Protein AF-A0A962MEZ2-F1 (afdb_monomer)

Sequence (90 aa):
PILQITDNNGRFVFKELCQAATGKHGGWVEYMWTKPGAGEVTRKVTYAATADLAFSTGIQIAAGVYDNTLPVAELDKMVAKMADPGSYAH

Nearest PDB structures (foldseek):
  8ppl-assembly1_I4  TM=4.374E-01  e=7.228E-01  Homo sapiens
  7cm1-assembly1_B  TM=4.798E-01  e=2.193E+00  Wuhan asiatic toad influenza virus
  7m30-assembly1_D  TM=3.441E-01  e=1.713E+00  Human betaherpesvirus 5
  1um2-assembly1_A  TM=2.144E-01  e=1.184E+00  Saccharomyces cerevisiae
  1lws-assembly1_A  TM=2.432E-01  e=2.193E+00  Saccharomyces cerevisiae

Mean predicted aligned error: 6.17 Å

Secondary structure (DSSP, 8-state):
-GGG-B-TTS-BHHHHHHHHTTSBTBEEEEEEEEPTTT--EEEEEEEEEEEEETTEEEEEEEEEEE-SS--HHHHHHHHHHHT-GGGG--

Solvent-accessible surface area (backbone atoms only — not comparable to full-atom values): 5389 Å² total; per-residue (Å²): 114,75,59,74,43,55,30,94,86,70,46,43,53,47,47,51,39,57,55,26,16,69,37,98,84,24,34,76,44,76,47,52,41,68,41,88,96,68,76,48,73,40,46,29,43,28,43,14,26,57,44,75,49,102,88,47,70,79,45,75,48,73,56,66,50,80,51,91,75,80,54,67,75,58,51,52,54,51,49,60,50,68,69,39,79,79,71,70,80,122

Foldseek 3Di:
DLQCDAAPVRDRVVVVLLVQQPPPAGHKDWGWDQDPPPRDTAIKIKTWHWDADPVGGRDIDMDIDGDDDDDRVVVVVVVVLVVDPVNPDD

Radius of gyration: 14.54 Å; Cα contacts (8 Å, |Δi|>4): 137; chains: 1; bounding box: 37×27×37 Å

pLDDT: mean 86.36, std 11.02, range [45.19, 96.69]

Structure (mmCIF, N/CA/C/O backbone):
data_AF-A0A962MEZ2-F1
#
_entry.id   AF-A0A962MEZ2-F1
#
loop_
_atom_site.group_PDB
_atom_site.id
_atom_site.type_symbol
_atom_site.label_atom_id
_atom_site.label_alt_id
_atom_site.label_comp_id
_atom_site.label_asym_id
_atom_site.label_entity_id
_atom_site.label_seq_id
_atom_site.pdbx_PDB_ins_code
_atom_site.Cartn_x
_atom_site.Cartn_y
_atom_site.Cartn_z
_atom_site.occupancy
_atom_site.B_iso_or_equiv
_atom_site.auth_seq_id
_atom_site.auth_comp_id
_atom_site.auth_asym_id
_atom_site.auth_atom_id
_atom_site.pdb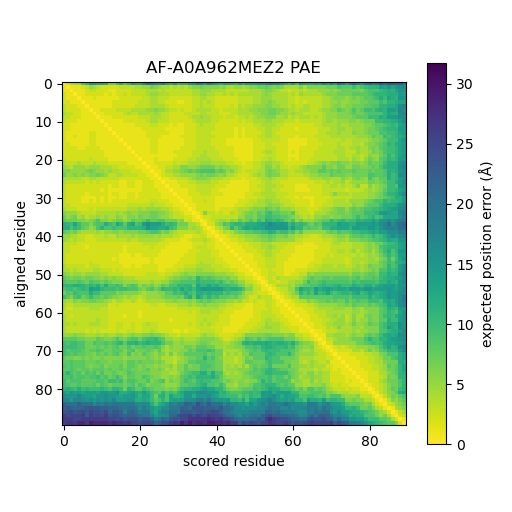x_PDB_model_num
ATOM 1 N N . PRO A 1 1 ? -0.329 -7.132 17.325 1.00 77.88 1 PRO A N 1
ATOM 2 C CA . PRO A 1 1 ? 0.508 -7.345 16.113 1.00 77.88 1 PRO A CA 1
ATOM 3 C C . PRO A 1 1 ? 0.061 -6.410 14.979 1.00 77.88 1 PRO A C 1
ATOM 5 O O . PRO A 1 1 ? -1.141 -6.258 14.798 1.00 77.88 1 PRO A O 1
ATOM 8 N N . ILE A 1 2 ? 0.988 -5.785 14.239 1.00 89.00 2 ILE A N 1
ATOM 9 C CA . ILE A 1 2 ? 0.685 -4.744 13.226 1.00 89.00 2 ILE A CA 1
ATOM 10 C C . ILE A 1 2 ? -0.319 -5.205 12.148 1.00 89.00 2 ILE A C 1
ATOM 12 O O . ILE A 1 2 ? -1.155 -4.433 11.696 1.00 89.00 2 ILE A O 1
ATOM 16 N N . LEU A 1 3 ? -0.325 -6.504 11.833 1.00 92.81 3 LEU A N 1
ATOM 17 C CA . LEU A 1 3 ? -1.236 -7.129 10.866 1.00 92.81 3 LEU A CA 1
ATOM 18 C C . LEU A 1 3 ? -2.709 -7.197 11.309 1.00 92.81 3 LEU A C 1
ATOM 20 O O . LEU A 1 3 ? -3.556 -7.576 10.510 1.00 92.81 3 LEU A O 1
ATOM 24 N N . GLN A 1 4 ? -3.019 -6.881 12.569 1.00 94.94 4 GLN A N 1
ATOM 25 C CA . GLN A 1 4 ? -4.387 -6.889 13.108 1.00 94.94 4 GLN A CA 1
ATOM 26 C C . GLN A 1 4 ? -5.051 -5.507 13.067 1.00 94.94 4 GLN A C 1
ATOM 28 O O . GLN A 1 4 ? -6.184 -5.366 13.510 1.00 94.94 4 GLN A O 1
ATOM 33 N N . ILE A 1 5 ? -4.349 -4.478 12.580 1.00 94.69 5 ILE A N 1
ATOM 34 C CA . ILE A 1 5 ? -4.912 -3.132 12.484 1.00 94.69 5 ILE A CA 1
ATOM 35 C C . ILE A 1 5 ? -5.931 -3.108 11.350 1.00 94.69 5 ILE A C 1
ATOM 37 O O . ILE A 1 5 ? -5.593 -3.381 10.193 1.00 94.69 5 ILE A O 1
ATOM 41 N N . THR A 1 6 ? -7.160 -2.753 11.709 1.00 96.06 6 THR A N 1
ATOM 42 C CA . THR A 1 6 ? -8.256 -2.542 10.774 1.00 96.06 6 THR A CA 1
ATOM 43 C C . THR A 1 6 ? -8.576 -1.065 10.633 1.00 96.06 6 THR A C 1
ATOM 45 O O . THR A 1 6 ? -8.477 -0.313 11.603 1.00 96.06 6 THR A O 1
ATOM 48 N N . ASP A 1 7 ? -8.982 -0.653 9.439 1.00 94.25 7 ASP A N 1
ATOM 49 C CA . ASP A 1 7 ? -9.556 0.673 9.235 1.00 94.25 7 ASP A CA 1
ATOM 50 C C . ASP A 1 7 ? -11.023 0.746 9.706 1.00 94.25 7 ASP A C 1
ATOM 52 O O . ASP A 1 7 ? -11.605 -0.239 10.172 1.00 94.25 7 ASP A O 1
ATOM 56 N N . ASN A 1 8 ? -11.638 1.923 9.564 1.00 92.31 8 ASN A N 1
ATOM 57 C CA . ASN A 1 8 ? -13.030 2.171 9.954 1.00 92.31 8 ASN A CA 1
ATOM 58 C C . ASN A 1 8 ? -14.061 1.338 9.166 1.00 92.31 8 ASN A C 1
ATOM 60 O O . ASN A 1 8 ? -15.217 1.274 9.576 1.00 92.31 8 ASN A O 1
ATOM 64 N N . ASN A 1 9 ? -13.654 0.697 8.069 1.00 93.56 9 ASN A N 1
ATOM 65 C CA . ASN A 1 9 ? -14.488 -0.180 7.251 1.00 93.56 9 ASN A CA 1
ATOM 66 C C . ASN A 1 9 ? -14.195 -1.671 7.519 1.00 93.56 9 ASN A C 1
ATOM 68 O O . ASN A 1 9 ? -14.734 -2.535 6.831 1.00 93.56 9 ASN A O 1
ATOM 72 N N . GLY A 1 10 ? -13.340 -1.988 8.500 1.00 93.88 10 GLY A N 1
ATOM 73 C CA . GLY A 1 10 ? -12.963 -3.356 8.856 1.00 93.88 10 GLY A CA 1
ATOM 74 C C . GLY A 1 10 ? -11.877 -3.975 7.967 1.00 93.88 10 GLY A C 1
ATOM 75 O O . GLY A 1 10 ? -11.639 -5.179 8.062 1.00 93.88 10 GLY A O 1
ATOM 76 N N . ARG A 1 11 ? -11.199 -3.195 7.113 1.00 94.81 11 ARG A N 1
ATOM 77 C CA . ARG A 1 11 ? -10.123 -3.699 6.238 1.00 94.81 11 ARG A CA 1
ATOM 78 C C . ARG A 1 11 ? -8.817 -3.851 6.994 1.00 94.81 11 ARG A C 1
ATOM 80 O O . ARG A 1 11 ? -8.382 -2.918 7.662 1.00 94.81 11 ARG A O 1
ATOM 87 N N . PHE A 1 12 ? -8.141 -4.987 6.834 1.00 96.69 12 PHE A N 1
ATOM 88 C CA . PHE A 1 12 ? -6.844 -5.252 7.464 1.00 96.69 12 PHE A CA 1
ATOM 89 C C . PHE A 1 12 ? -5.708 -4.560 6.703 1.00 96.69 12 PHE A C 1
ATOM 91 O O . PHE A 1 12 ? -5.039 -5.175 5.871 1.00 96.69 12 PHE A O 1
ATOM 98 N N . VAL A 1 13 ? -5.461 -3.292 7.033 1.00 95.88 13 VAL A N 1
ATOM 99 C CA . VAL A 1 13 ? -4.561 -2.384 6.301 1.00 95.88 13 VAL A CA 1
ATOM 100 C C . VAL A 1 13 ? -3.207 -3.023 5.988 1.00 95.88 13 VAL A C 1
ATOM 102 O O . VAL A 1 13 ? -2.823 -3.152 4.829 1.00 95.88 13 VAL A O 1
ATOM 105 N N . PHE A 1 14 ? -2.482 -3.480 7.011 1.00 95.69 14 PHE A N 1
ATOM 106 C CA . PHE A 1 14 ? -1.130 -4.009 6.807 1.00 95.69 14 PHE A CA 1
ATOM 107 C C . PHE A 1 14 ? -1.117 -5.397 6.172 1.00 95.69 14 PHE A C 1
ATOM 109 O O . PHE A 1 14 ? -0.169 -5.723 5.469 1.00 95.69 14 PHE A O 1
ATOM 116 N N . LYS A 1 15 ? -2.165 -6.208 6.364 1.00 96.50 15 LYS A N 1
ATOM 117 C CA . LYS A 1 15 ? -2.269 -7.510 5.693 1.00 96.50 15 LYS A CA 1
ATOM 118 C C . LYS A 1 15 ? -2.409 -7.324 4.183 1.00 96.50 15 LYS A C 1
ATOM 120 O O . LYS A 1 15 ? -1.734 -8.007 3.419 1.00 96.50 15 LYS A O 1
ATOM 125 N N . GLU A 1 16 ? -3.246 -6.377 3.771 1.00 96.50 16 GLU A N 1
ATOM 126 C CA . GLU A 1 16 ? -3.443 -6.050 2.362 1.00 96.50 16 GLU A CA 1
ATOM 127 C C . GLU A 1 16 ? -2.202 -5.392 1.748 1.00 96.50 16 GLU A C 1
ATOM 129 O O . GLU A 1 16 ? -1.803 -5.772 0.651 1.00 96.50 16 GLU A O 1
ATOM 134 N N . LEU A 1 17 ? -1.528 -4.484 2.467 1.00 96.50 17 LEU A N 1
ATOM 135 C CA . LEU A 1 17 ? -0.255 -3.901 2.017 1.00 96.50 17 LEU A CA 1
ATOM 136 C C . LEU A 1 17 ? 0.830 -4.969 1.834 1.00 96.50 17 LEU A C 1
ATOM 138 O O . LEU A 1 17 ? 1.514 -4.974 0.811 1.00 96.50 17 LEU A O 1
ATOM 142 N N . CYS A 1 18 ? 0.958 -5.904 2.782 1.00 95.25 18 CYS A N 1
ATOM 143 C CA . CYS A 1 18 ? 1.890 -7.020 2.653 1.00 95.25 18 CYS A CA 1
ATOM 144 C C . CYS A 1 18 ? 1.570 -7.890 1.437 1.00 95.25 18 CYS A C 1
ATOM 146 O O . CYS A 1 18 ? 2.490 -8.299 0.735 1.00 95.25 18 CYS A O 1
ATOM 148 N N . GLN A 1 19 ? 0.287 -8.163 1.180 1.00 95.56 19 GLN A N 1
ATOM 149 C CA . GLN A 1 19 ? -0.147 -8.937 0.020 1.00 95.56 19 GLN A CA 1
ATOM 150 C C . GLN A 1 19 ? 0.157 -8.194 -1.291 1.00 95.56 19 GLN A C 1
ATOM 152 O O . GLN A 1 19 ? 0.745 -8.779 -2.198 1.00 95.56 19 GLN A O 1
ATOM 157 N N . ALA A 1 20 ? -0.166 -6.902 -1.380 1.00 94.69 20 ALA A N 1
ATOM 158 C CA . ALA A 1 20 ? 0.097 -6.078 -2.560 1.00 94.69 20 ALA A CA 1
ATOM 159 C C . ALA A 1 20 ? 1.597 -5.984 -2.891 1.00 94.69 20 ALA A C 1
ATOM 161 O O . ALA A 1 20 ? 1.985 -6.108 -4.053 1.00 94.69 20 ALA A O 1
ATOM 162 N N . ALA A 1 21 ? 2.453 -5.868 -1.873 1.00 94.62 21 ALA A N 1
ATOM 163 C CA . ALA A 1 21 ? 3.902 -5.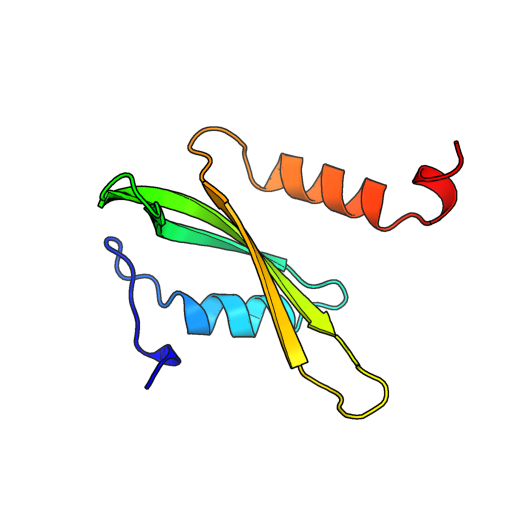803 -2.047 1.00 94.62 21 ALA A CA 1
ATOM 164 C C . ALA A 1 21 ? 4.525 -7.081 -2.641 1.00 94.62 21 ALA A C 1
ATOM 166 O O . ALA A 1 21 ? 5.655 -7.020 -3.127 1.00 94.62 21 ALA A O 1
ATOM 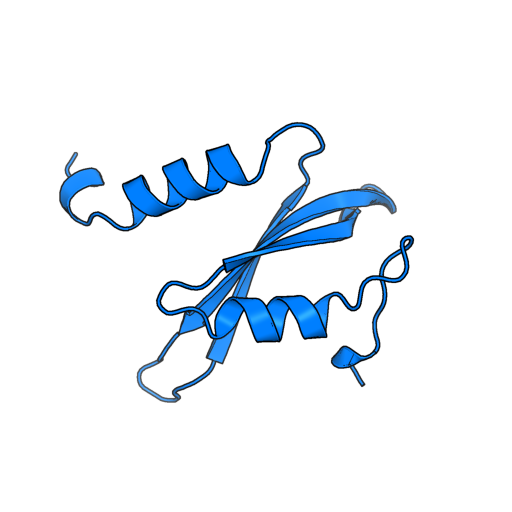167 N N . THR A 1 22 ? 3.820 -8.222 -2.622 1.00 91.94 22 THR A N 1
ATOM 168 C CA . THR A 1 22 ? 4.283 -9.468 -3.270 1.00 91.94 22 THR A CA 1
ATOM 169 C C . THR A 1 22 ? 4.069 -9.490 -4.785 1.00 91.94 22 THR A C 1
ATOM 171 O O . THR A 1 22 ? 4.591 -10.372 -5.467 1.00 91.94 22 THR A O 1
ATOM 174 N N . GLY A 1 23 ? 3.317 -8.528 -5.334 1.00 87.88 23 GLY A N 1
ATOM 175 C CA . GLY A 1 23 ? 3.170 -8.366 -6.776 1.00 87.88 23 GLY A CA 1
ATOM 176 C C . GLY A 1 23 ? 4.516 -8.081 -7.447 1.00 87.88 23 GLY A C 1
ATOM 177 O O . GLY A 1 23 ? 5.362 -7.393 -6.880 1.00 87.88 23 GLY A O 1
ATOM 178 N N . LYS A 1 24 ? 4.703 -8.555 -8.688 1.00 84.56 24 LYS A N 1
ATOM 179 C CA . LYS A 1 24 ? 5.952 -8.397 -9.467 1.00 84.56 24 LYS A CA 1
ATOM 180 C C . LYS A 1 24 ? 6.475 -6.953 -9.505 1.00 84.56 24 LYS A C 1
ATOM 182 O O . LYS A 1 24 ? 7.680 -6.742 -9.560 1.00 84.56 24 LYS A O 1
ATOM 187 N N . HIS A 1 25 ? 5.569 -5.979 -9.490 1.00 83.19 25 HIS A N 1
ATOM 188 C CA . HIS A 1 25 ? 5.899 -4.556 -9.480 1.00 83.19 25 HIS A CA 1
ATOM 189 C C . HIS A 1 25 ? 5.395 -3.840 -8.222 1.00 83.19 25 HIS A C 1
ATOM 191 O O . HIS A 1 25 ? 5.539 -2.627 -8.131 1.00 83.19 25 HIS A O 1
ATOM 197 N N . GLY A 1 26 ? 4.838 -4.568 -7.251 1.00 90.94 26 GLY A N 1
ATOM 198 C CA . GLY A 1 26 ? 4.003 -4.021 -6.185 1.00 90.94 26 GLY A CA 1
ATOM 199 C C . GLY A 1 26 ? 2.523 -3.934 -6.569 1.00 90.94 26 GLY A C 1
ATOM 200 O O . GLY A 1 26 ? 2.095 -4.523 -7.566 1.00 90.94 26 GLY A O 1
ATOM 201 N N . GLY A 1 27 ? 1.742 -3.212 -5.766 1.00 91.56 27 GLY A N 1
ATOM 202 C CA . GLY A 1 27 ? 0.314 -3.005 -5.992 1.00 91.56 27 GLY A CA 1
ATOM 203 C C . GLY A 1 27 ? -0.303 -1.924 -5.104 1.00 91.56 27 GLY A C 1
ATOM 204 O O . GLY A 1 27 ? 0.290 -1.489 -4.113 1.00 91.56 27 GLY A O 1
ATOM 205 N N . TRP A 1 28 ? -1.514 -1.501 -5.467 1.00 93.06 28 TRP A N 1
ATOM 206 C CA . TRP A 1 28 ? -2.284 -0.482 -4.753 1.00 93.06 28 TRP A CA 1
ATOM 207 C C . TRP A 1 28 ? -3.186 -1.074 -3.673 1.00 93.06 28 TRP A C 1
ATOM 209 O O . TRP A 1 28 ? -3.813 -2.115 -3.864 1.00 93.06 28 TRP A O 1
ATOM 219 N N . VAL A 1 29 ? -3.308 -0.353 -2.561 1.00 94.19 29 VAL A N 1
ATOM 220 C CA . VAL A 1 29 ? -4.276 -0.620 -1.496 1.00 94.19 29 VAL A CA 1
ATOM 221 C C . VAL A 1 29 ? -4.961 0.685 -1.112 1.00 94.19 29 VAL A C 1
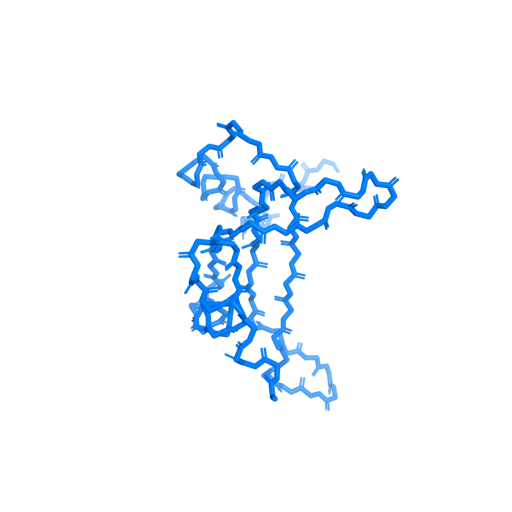ATOM 223 O O . VAL A 1 29 ? -4.311 1.712 -0.906 1.00 94.19 29 VAL A O 1
ATOM 226 N N . GLU A 1 30 ? -6.282 0.629 -0.991 1.00 94.00 30 GLU A N 1
ATOM 227 C CA . GLU A 1 30 ? -7.117 1.738 -0.537 1.00 94.00 30 GLU A CA 1
ATOM 228 C C . GLU A 1 30 ? -7.656 1.441 0.856 1.00 94.00 30 GLU A C 1
ATOM 230 O O . GLU A 1 30 ? -8.193 0.362 1.094 1.00 94.00 30 GLU A O 1
ATOM 235 N N . TYR A 1 31 ? -7.541 2.391 1.775 1.00 94.94 31 TYR A N 1
ATOM 236 C CA . TYR A 1 31 ? -8.043 2.236 3.139 1.00 94.94 31 TYR A CA 1
ATOM 237 C C . TYR A 1 31 ? -8.300 3.596 3.783 1.00 94.94 31 TYR A C 1
ATOM 239 O O . TYR A 1 31 ? -7.817 4.630 3.318 1.00 94.94 31 TYR A O 1
ATOM 247 N N . MET A 1 32 ? -9.061 3.604 4.873 1.00 94.50 32 MET A N 1
ATOM 248 C CA . MET A 1 32 ? -9.278 4.813 5.666 1.00 94.50 32 MET A CA 1
ATOM 249 C C . MET A 1 32 ? -8.121 5.018 6.649 1.00 94.50 32 MET A C 1
ATOM 251 O O . MET A 1 32 ? -7.747 4.100 7.379 1.00 94.50 32 MET A O 1
ATOM 255 N N . TRP A 1 33 ? -7.542 6.220 6.689 1.00 94.44 33 TRP A N 1
ATOM 256 C CA . TRP A 1 33 ? -6.445 6.531 7.610 1.00 94.44 33 TRP A CA 1
ATOM 257 C C . TRP A 1 33 ? -6.487 7.980 8.088 1.00 94.44 33 TRP A C 1
ATOM 259 O O . TRP A 1 33 ? -6.901 8.880 7.357 1.00 94.44 33 TRP A O 1
ATOM 269 N N . THR A 1 34 ? -6.019 8.229 9.311 1.00 92.38 34 THR A N 1
ATOM 270 C CA . THR A 1 34 ? -5.927 9.589 9.853 1.00 92.38 34 THR A CA 1
ATOM 271 C C . THR A 1 34 ? -4.886 10.395 9.084 1.00 92.38 34 THR A C 1
ATOM 273 O O . THR A 1 34 ? -3.745 9.949 8.908 1.00 92.38 34 THR A O 1
ATOM 276 N N . LYS A 1 35 ? -5.257 11.593 8.626 1.00 89.06 35 LYS A N 1
ATOM 277 C CA . LYS A 1 35 ? -4.321 12.535 8.008 1.00 89.06 35 LYS A CA 1
ATOM 278 C C . LYS A 1 35 ? -3.498 13.246 9.095 1.00 89.06 35 LYS A C 1
ATOM 280 O O . LYS A 1 35 ? -4.087 13.855 9.994 1.00 89.06 35 LYS A O 1
ATOM 285 N N . PRO A 1 36 ? -2.152 13.202 9.036 1.00 85.81 36 PRO A N 1
ATOM 286 C CA . PRO A 1 36 ? -1.301 13.889 10.001 1.00 85.81 36 PRO A CA 1
ATOM 287 C C . PRO A 1 36 ? -1.639 15.380 10.079 1.00 85.81 36 PRO A C 1
ATOM 289 O O . PRO A 1 36 ? -1.796 16.035 9.051 1.00 85.81 36 PRO A O 1
ATOM 292 N N . GLY A 1 37 ? -1.779 15.909 11.294 1.00 86.44 37 GLY A N 1
ATOM 293 C CA . GLY A 1 37 ? -2.060 17.328 11.542 1.00 86.44 37 GLY A CA 1
ATOM 294 C C . GLY A 1 37 ? -3.510 17.782 11.324 1.00 86.44 37 GLY A C 1
ATOM 295 O O . GLY A 1 37 ? -3.871 18.834 11.835 1.00 86.44 37 GLY A O 1
ATOM 296 N N . ALA A 1 38 ? -4.350 17.007 10.629 1.00 81.56 38 ALA A N 1
ATOM 297 C CA . ALA A 1 38 ? -5.762 17.347 10.402 1.00 81.56 38 ALA A CA 1
ATOM 298 C C . ALA A 1 38 ? -6.732 16.570 11.310 1.00 81.56 38 ALA A C 1
ATOM 300 O O . ALA A 1 38 ? -7.873 16.982 11.477 1.00 81.56 38 ALA A O 1
ATOM 301 N N . GLY A 1 39 ? -6.305 15.433 11.877 1.00 82.00 39 GLY A N 1
ATOM 302 C CA . GLY A 1 39 ? -7.117 14.602 12.783 1.00 82.00 39 GLY A CA 1
ATOM 303 C C . GLY A 1 39 ? -8.263 13.838 12.108 1.00 82.00 39 GLY A C 1
ATOM 304 O O . GLY A 1 39 ? -8.778 12.876 12.671 1.00 82.00 39 GLY A O 1
ATOM 305 N N . GLU A 1 40 ? -8.624 14.214 10.885 1.00 87.19 40 GLU A N 1
ATOM 306 C CA . GLU A 1 40 ? -9.675 13.577 10.107 1.00 87.19 40 GLU A CA 1
ATOM 307 C C . GLU A 1 40 ? -9.213 12.243 9.502 1.00 87.19 40 GLU A C 1
ATOM 309 O O . GLU A 1 40 ? -8.100 12.114 8.972 1.00 87.19 40 GLU A O 1
ATOM 314 N N . VAL A 1 41 ? -10.091 11.242 9.572 1.00 90.31 41 VAL A N 1
ATOM 315 C CA . VAL A 1 41 ? -9.928 9.953 8.897 1.00 90.31 41 VAL A CA 1
ATOM 316 C C . VAL A 1 41 ? -10.455 10.092 7.474 1.00 90.31 41 VAL A C 1
ATOM 318 O O . VAL A 1 41 ? -11.643 10.312 7.266 1.00 90.31 41 VAL A O 1
ATOM 321 N N . THR A 1 42 ? -9.568 9.958 6.493 1.00 92.69 42 THR A N 1
ATOM 322 C CA . THR A 1 42 ? -9.894 10.147 5.071 1.00 92.69 42 THR A CA 1
ATOM 323 C C . THR A 1 42 ? -9.380 8.981 4.236 1.00 92.69 42 THR A C 1
ATOM 325 O O . THR A 1 42 ? -8.573 8.172 4.710 1.00 92.69 42 THR A O 1
ATOM 328 N N . ARG A 1 43 ? -9.867 8.870 2.993 1.00 93.31 43 ARG A N 1
ATOM 329 C CA . ARG A 1 43 ? -9.406 7.841 2.060 1.00 93.31 43 ARG A CA 1
ATOM 330 C C . ARG A 1 43 ? -7.928 8.067 1.755 1.00 93.31 43 ARG A C 1
ATOM 332 O O . ARG A 1 43 ? -7.520 9.149 1.329 1.00 93.31 43 ARG A O 1
ATOM 339 N N . LYS A 1 44 ? -7.133 7.021 1.953 1.00 94.00 44 LYS A N 1
ATOM 340 C CA . LYS A 1 44 ? -5.726 6.966 1.578 1.00 94.00 44 LYS A CA 1
ATOM 341 C C . LYS A 1 44 ? -5.526 5.879 0.534 1.00 94.00 44 LYS A C 1
ATOM 343 O O . LYS A 1 44 ? -6.009 4.759 0.698 1.00 94.00 44 LYS A O 1
ATOM 348 N N . VAL A 1 45 ? -4.789 6.219 -0.516 1.00 94.31 45 VAL A N 1
ATOM 349 C CA . VAL A 1 45 ? -4.385 5.279 -1.560 1.00 94.31 45 VAL A CA 1
ATOM 350 C C . VAL A 1 45 ? -2.875 5.119 -1.491 1.00 94.31 45 VAL A C 1
ATOM 352 O O . VAL A 1 45 ? -2.134 6.099 -1.577 1.00 94.31 45 VAL A O 1
ATOM 355 N N . THR A 1 46 ? -2.423 3.887 -1.281 1.00 94.50 46 THR A N 1
ATOM 356 C CA . THR A 1 46 ? -1.023 3.565 -1.001 1.00 94.50 46 THR A CA 1
ATOM 357 C C . THR A 1 46 ? -0.529 2.510 -1.976 1.00 94.50 46 THR A C 1
ATOM 359 O O . THR A 1 46 ? -1.171 1.476 -2.144 1.00 94.50 46 THR A O 1
ATOM 362 N N . TYR A 1 47 ? 0.628 2.757 -2.582 1.00 93.38 47 TYR A N 1
ATOM 363 C CA . TYR A 1 47 ? 1.371 1.756 -3.334 1.00 93.38 47 TYR A CA 1
ATOM 364 C C . TYR A 1 47 ? 2.313 1.018 -2.396 1.00 93.38 47 TYR A C 1
ATOM 366 O O . TYR A 1 47 ? 3.025 1.661 -1.621 1.00 93.38 47 TYR A O 1
ATOM 374 N N . ALA A 1 48 ? 2.338 -0.306 -2.476 1.00 95.62 48 ALA A N 1
ATOM 375 C CA . ALA A 1 48 ? 3.258 -1.148 -1.727 1.00 95.62 48 ALA A CA 1
ATOM 376 C C . ALA A 1 48 ? 4.094 -1.992 -2.689 1.00 95.62 48 ALA A C 1
ATOM 378 O O . ALA A 1 48 ? 3.557 -2.577 -3.625 1.00 95.62 48 ALA A O 1
ATOM 379 N N . ALA A 1 49 ? 5.399 -2.077 -2.446 1.00 94.12 49 ALA A N 1
ATOM 380 C CA . ALA A 1 49 ? 6.329 -2.860 -3.248 1.00 94.12 49 ALA A CA 1
ATOM 381 C C . ALA A 1 49 ? 7.397 -3.505 -2.363 1.00 94.12 49 ALA A C 1
ATOM 383 O O . ALA A 1 49 ? 7.702 -3.017 -1.274 1.00 94.12 49 ALA A O 1
ATOM 384 N N . THR A 1 50 ? 7.976 -4.599 -2.847 1.00 94.00 50 THR A N 1
ATOM 385 C CA . THR A 1 50 ? 9.160 -5.202 -2.232 1.00 94.00 50 THR A CA 1
ATOM 386 C C . THR A 1 50 ? 10.408 -4.627 -2.890 1.00 94.00 50 THR A C 1
ATOM 388 O O . THR A 1 50 ? 10.500 -4.591 -4.116 1.00 94.00 50 THR A O 1
ATOM 391 N N . ALA A 1 51 ? 11.351 -4.168 -2.075 1.00 88.06 51 ALA A N 1
ATOM 392 C CA . ALA A 1 51 ?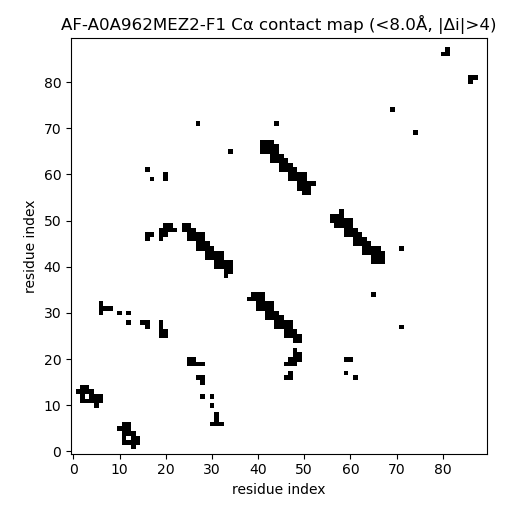 12.631 -3.642 -2.512 1.00 88.06 51 ALA A CA 1
ATOM 393 C C . ALA A 1 51 ? 13.772 -4.465 -1.913 1.00 88.06 51 ALA A C 1
ATOM 395 O O .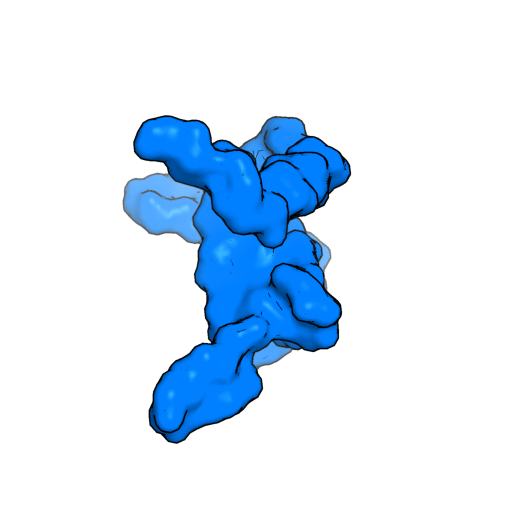 ALA A 1 51 ? 13.764 -4.809 -0.726 1.00 88.06 51 ALA A O 1
ATOM 396 N N . ASP A 1 52 ? 14.777 -4.720 -2.743 1.00 87.06 52 ASP A N 1
ATOM 397 C CA . ASP A 1 52 ? 16.042 -5.291 -2.311 1.00 87.06 52 ASP A CA 1
ATOM 398 C C . ASP A 1 52 ? 17.051 -4.160 -2.110 1.00 87.06 52 ASP A C 1
ATOM 400 O O . ASP A 1 52 ? 17.299 -3.343 -2.998 1.00 87.06 52 ASP A O 1
ATOM 404 N N . LEU A 1 53 ? 17.616 -4.093 -0.910 1.00 82.50 53 LEU A N 1
ATOM 405 C CA . LEU A 1 53 ? 18.692 -3.184 -0.542 1.00 82.50 53 LEU A CA 1
ATOM 406 C C . LEU A 1 53 ? 20.013 -3.957 -0.517 1.00 82.50 53 LEU A C 1
ATOM 408 O O . LEU A 1 53 ? 20.042 -5.161 -0.276 1.00 82.50 53 LEU A O 1
ATOM 412 N N . ALA A 1 54 ? 21.134 -3.251 -0.684 1.00 86.50 54 ALA A N 1
ATOM 413 C CA . ALA A 1 54 ? 22.468 -3.865 -0.726 1.00 86.50 54 ALA A CA 1
ATOM 414 C C . ALA A 1 54 ? 22.804 -4.745 0.499 1.00 86.50 54 ALA A C 1
ATOM 416 O O . ALA A 1 54 ? 23.650 -5.628 0.407 1.00 86.50 54 ALA A O 1
ATOM 417 N N . PHE A 1 55 ? 22.148 -4.511 1.639 1.00 86.38 55 PHE A N 1
ATOM 418 C CA . PHE A 1 55 ? 22.355 -5.242 2.892 1.00 86.38 55 PHE A CA 1
ATOM 419 C C . PHE A 1 55 ? 21.177 -6.146 3.299 1.00 86.38 55 PHE A C 1
ATOM 421 O O . PHE A 1 55 ? 21.282 -6.839 4.308 1.00 86.38 55 PHE A O 1
ATOM 428 N N . SER A 1 56 ? 20.048 -6.129 2.578 1.00 86.62 56 SER A N 1
ATOM 429 C CA . SER A 1 56 ? 18.859 -6.917 2.931 1.00 86.62 56 SER A CA 1
ATOM 430 C C . SER A 1 56 ? 17.891 -7.028 1.760 1.00 86.62 56 SER A C 1
ATOM 432 O O . SER A 1 56 ? 17.606 -6.038 1.094 1.00 86.62 56 SER A O 1
ATOM 434 N N . THR A 1 57 ? 17.305 -8.205 1.576 1.00 85.38 57 THR A N 1
ATOM 435 C CA . THR A 1 57 ? 16.247 -8.453 0.590 1.00 85.38 57 THR A CA 1
ATOM 436 C C . THR A 1 57 ? 14.883 -8.552 1.266 1.00 85.38 57 THR A C 1
ATOM 438 O O . THR A 1 57 ? 14.792 -8.710 2.488 1.00 85.38 57 THR A O 1
ATOM 441 N N . GLY A 1 58 ? 13.809 -8.428 0.487 1.00 86.31 58 GLY A N 1
ATOM 442 C CA . GLY A 1 58 ? 12.449 -8.656 0.989 1.00 86.31 58 GLY A CA 1
ATOM 443 C C . GLY A 1 58 ? 11.869 -7.534 1.861 1.00 86.31 58 GLY A C 1
ATOM 444 O O . GLY A 1 58 ? 10.891 -7.763 2.576 1.00 86.31 58 GLY A O 1
ATOM 445 N N . ILE A 1 59 ? 12.443 -6.326 1.826 1.00 91.06 59 ILE A N 1
ATOM 446 C CA . ILE A 1 59 ? 11.905 -5.186 2.578 1.00 91.06 59 ILE A CA 1
ATOM 447 C C . ILE A 1 59 ? 10.679 -4.652 1.843 1.00 91.06 59 ILE A C 1
ATOM 449 O O . ILE A 1 59 ? 10.761 -4.219 0.695 1.00 91.06 59 ILE A O 1
ATOM 453 N N . GLN A 1 60 ? 9.534 -4.651 2.520 1.00 93.06 60 GLN A N 1
ATOM 454 C CA . GLN A 1 60 ? 8.309 -4.069 1.986 1.00 93.06 60 GLN A CA 1
ATOM 455 C C . GLN A 1 60 ? 8.257 -2.578 2.312 1.00 93.06 60 GLN A C 1
ATOM 457 O O . GLN A 1 60 ? 8.279 -2.179 3.477 1.00 93.06 60 GLN A O 1
ATOM 462 N N . ILE A 1 61 ? 8.177 -1.762 1.268 1.00 93.56 61 ILE A N 1
ATOM 463 C CA . ILE A 1 61 ? 8.032 -0.312 1.351 1.00 93.56 61 ILE A CA 1
ATOM 464 C C . ILE A 1 61 ? 6.654 0.088 0.838 1.00 93.56 61 ILE A C 1
ATOM 466 O O . ILE A 1 61 ? 6.115 -0.530 -0.081 1.00 93.56 61 ILE A O 1
ATOM 470 N N . ALA A 1 62 ? 6.079 1.127 1.434 1.00 94.00 62 ALA A N 1
ATOM 471 C CA . ALA A 1 62 ? 4.786 1.637 1.019 1.00 94.00 62 ALA A CA 1
ATOM 472 C C . ALA A 1 62 ? 4.735 3.162 1.120 1.00 94.00 62 ALA A C 1
ATOM 474 O O . ALA A 1 62 ? 5.189 3.744 2.106 1.00 94.00 62 ALA A O 1
ATOM 475 N N . ALA A 1 63 ? 4.159 3.801 0.107 1.00 92.88 63 ALA A N 1
ATOM 476 C CA . ALA A 1 63 ? 3.967 5.244 0.049 1.00 92.88 63 ALA A CA 1
ATOM 477 C C . ALA A 1 63 ? 2.582 5.552 -0.515 1.00 92.88 63 ALA A C 1
ATOM 479 O O . ALA A 1 63 ? 2.095 4.860 -1.406 1.00 92.88 63 ALA A O 1
ATOM 480 N N . GLY A 1 64 ? 1.925 6.577 0.019 1.00 91.12 64 GLY A N 1
ATOM 481 C CA . GLY A 1 64 ? 0.546 6.859 -0.348 1.00 91.12 64 GLY A CA 1
ATOM 482 C C . GLY A 1 64 ? 0.132 8.292 -0.103 1.00 91.12 64 GLY A C 1
ATOM 483 O O . GLY A 1 64 ? 0.743 9.009 0.693 1.00 91.12 64 GLY A O 1
ATOM 484 N N . VAL A 1 65 ? -0.948 8.670 -0.772 1.00 90.94 65 VAL A N 1
ATOM 485 C CA . VAL A 1 65 ? -1.539 10.006 -0.754 1.00 90.94 65 VAL A CA 1
ATOM 486 C C . VAL A 1 65 ? -2.961 9.939 -0.211 1.00 90.94 65 VAL A C 1
ATOM 488 O O . VAL A 1 65 ? -3.646 8.923 -0.334 1.00 90.94 65 VAL A O 1
ATOM 491 N N . TYR A 1 66 ? -3.394 11.022 0.426 1.00 89.25 66 TYR A N 1
ATOM 492 C CA . TYR A 1 66 ? -4.784 11.186 0.839 1.00 89.25 66 TYR A CA 1
ATOM 493 C C . TYR A 1 66 ? -5.542 11.807 -0.326 1.00 89.25 66 TYR A C 1
ATOM 495 O O . TYR A 1 66 ? -5.303 12.971 -0.649 1.00 89.25 66 TYR A O 1
ATOM 503 N N . ASP A 1 67 ? -6.411 11.025 -0.957 1.00 86.56 67 ASP A N 1
ATOM 504 C CA . ASP A 1 67 ? -7.169 11.438 -2.133 1.00 86.56 67 ASP A CA 1
ATOM 505 C C . ASP A 1 67 ? -8.552 10.786 -2.120 1.00 86.56 6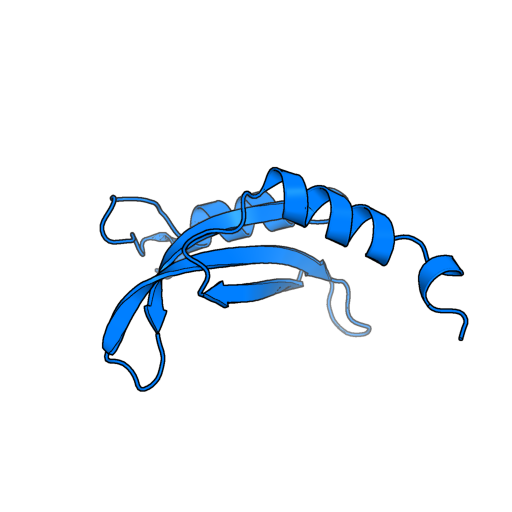7 ASP A C 1
ATOM 507 O O . ASP A 1 67 ? -8.685 9.563 -2.023 1.00 86.56 67 ASP A O 1
ATOM 511 N N . ASN A 1 68 ? -9.593 11.604 -2.237 1.00 83.06 68 ASN A N 1
ATOM 512 C CA . ASN A 1 68 ? -10.982 11.150 -2.200 1.00 83.06 68 ASN A CA 1
ATOM 513 C C . ASN A 1 68 ? -11.583 10.918 -3.597 1.00 83.06 68 ASN A C 1
ATOM 515 O O . ASN A 1 68 ? -12.724 10.478 -3.696 1.00 83.06 68 ASN A O 1
ATOM 519 N N . THR A 1 69 ? -10.853 11.237 -4.665 1.00 83.31 69 THR A N 1
ATOM 520 C CA . THR A 1 69 ? -11.399 11.406 -6.019 1.00 83.31 69 THR A CA 1
ATOM 521 C C . THR A 1 69 ? -10.708 10.549 -7.074 1.00 83.31 69 THR A C 1
ATOM 523 O O . THR A 1 69 ? -11.386 10.026 -7.955 1.00 83.31 69 THR A O 1
ATOM 526 N N . LEU A 1 70 ? -9.388 10.357 -6.981 1.00 82.69 70 LEU A N 1
ATOM 527 C CA . LEU A 1 70 ? -8.622 9.635 -7.997 1.00 82.69 70 LEU A CA 1
ATOM 528 C C . LEU A 1 70 ? -8.913 8.120 -7.949 1.00 82.69 70 LEU A C 1
ATOM 530 O O . LEU A 1 70 ? -8.753 7.49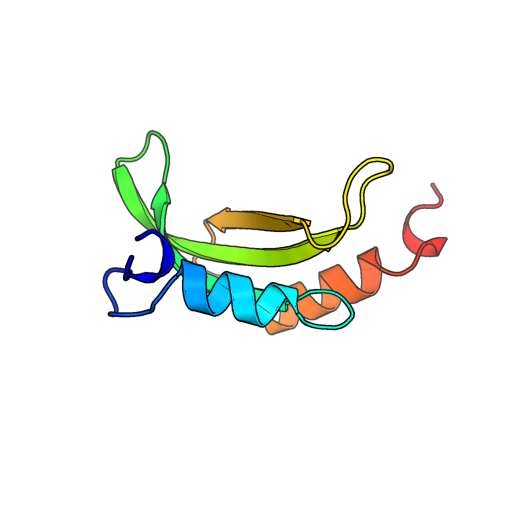7 -6.886 1.00 82.69 70 LEU A O 1
ATOM 534 N N . PRO A 1 71 ? -9.334 7.501 -9.069 1.00 83.81 71 PRO A N 1
ATOM 535 C CA . PRO A 1 71 ? -9.571 6.064 -9.145 1.00 83.81 71 PRO A CA 1
ATOM 536 C C . PRO A 1 71 ? -8.257 5.285 -9.3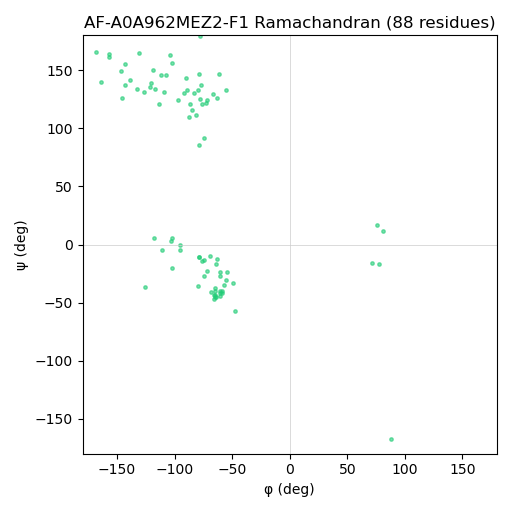10 1.00 83.81 71 PRO A C 1
ATOM 538 O O . PRO A 1 71 ? -7.342 5.721 -10.008 1.00 83.81 71 PRO A O 1
ATOM 541 N N . VAL A 1 72 ? -8.178 4.077 -8.739 1.00 79.88 72 VAL A N 1
ATOM 542 C CA . VAL A 1 72 ? -6.973 3.219 -8.819 1.00 79.88 72 VAL A CA 1
ATOM 543 C C . VAL A 1 72 ? -6.557 2.913 -10.257 1.00 79.88 72 VAL A C 1
ATOM 545 O O . VAL A 1 72 ? -5.371 2.922 -10.561 1.00 79.88 72 VAL A O 1
ATOM 548 N N . ALA A 1 73 ? -7.515 2.758 -11.173 1.00 82.81 73 ALA A N 1
ATOM 549 C CA . ALA A 1 73 ? -7.221 2.517 -12.586 1.00 82.81 73 ALA A CA 1
ATOM 550 C C . ALA A 1 73 ? -6.419 3.655 -13.252 1.00 82.81 73 ALA A C 1
ATOM 552 O O . ALA A 1 73 ? -5.713 3.430 -14.234 1.00 82.81 73 ALA A O 1
ATOM 553 N N . GLU A 1 74 ? -6.536 4.888 -12.757 1.00 81.75 74 GLU A N 1
ATOM 554 C CA . GLU A 1 74 ? -5.736 6.012 -13.242 1.00 81.75 74 GLU A CA 1
ATOM 555 C C . GLU A 1 74 ? -4.328 5.993 -12.635 1.00 81.75 74 GLU A C 1
ATOM 557 O O . GLU A 1 74 ? -3.347 6.249 -13.334 1.00 81.75 74 GLU A O 1
ATOM 562 N N . LEU A 1 75 ? -4.212 5.573 -11.374 1.00 78.88 75 LEU A N 1
ATOM 563 C CA . LEU A 1 75 ? -2.931 5.367 -10.702 1.00 78.88 75 LEU A CA 1
ATOM 564 C C . LEU A 1 75 ? -2.114 4.233 -11.338 1.00 78.88 75 LEU A C 1
ATOM 566 O O . LEU A 1 75 ? -0.904 4.375 -11.502 1.00 78.88 75 LEU A O 1
ATOM 570 N N . ASP A 1 76 ? -2.759 3.151 -11.780 1.00 79.31 76 ASP A N 1
ATOM 571 C CA . ASP A 1 76 ? -2.109 2.072 -12.538 1.00 79.31 76 ASP A CA 1
ATOM 572 C C . ASP A 1 76 ? -1.467 2.589 -13.830 1.00 79.31 76 ASP A C 1
ATOM 574 O O . ASP A 1 76 ? -0.333 2.234 -14.158 1.00 79.31 76 ASP A O 1
ATOM 578 N N . LYS A 1 77 ? -2.155 3.486 -14.549 1.00 80.19 77 LYS A N 1
ATOM 579 C CA . LYS A 1 77 ? -1.604 4.122 -15.756 1.00 80.19 77 LYS A CA 1
ATOM 580 C C . LYS A 1 77 ? -0.395 4.995 -15.428 1.00 80.19 77 LYS A C 1
ATOM 582 O O . LYS A 1 77 ? 0.578 4.990 -16.182 1.00 80.19 77 LYS A O 1
ATOM 587 N N . MET A 1 78 ? -0.441 5.732 -14.317 1.00 73.75 78 MET A N 1
ATOM 588 C CA . MET A 1 78 ? 0.686 6.553 -13.867 1.00 73.75 78 MET A CA 1
ATOM 589 C C . MET A 1 78 ? 1.897 5.692 -13.494 1.00 73.75 78 MET A C 1
ATOM 591 O O . MET A 1 78 ? 3.005 6.002 -13.925 1.00 73.75 78 MET A O 1
ATOM 595 N N . VAL A 1 79 ? 1.694 4.583 -12.775 1.00 74.31 79 VAL A N 1
ATOM 596 C CA . VAL A 1 79 ? 2.767 3.635 -12.421 1.00 74.31 79 VAL A CA 1
ATOM 597 C C . VAL A 1 79 ? 3.358 2.988 -13.661 1.00 74.31 79 VAL A C 1
ATOM 599 O O . VAL A 1 79 ? 4.575 2.941 -13.780 1.00 74.31 79 VAL A O 1
ATOM 602 N N . ALA A 1 80 ? 2.534 2.540 -14.611 1.00 77.81 80 ALA A N 1
ATOM 603 C CA . ALA A 1 80 ? 3.027 1.954 -15.855 1.00 77.81 80 ALA A CA 1
ATOM 604 C C . ALA A 1 80 ? 3.909 2.937 -16.641 1.00 77.81 80 ALA A C 1
ATOM 606 O O . ALA A 1 80 ? 4.954 2.548 -17.155 1.00 77.81 80 ALA A O 1
ATOM 607 N N . LYS A 1 81 ? 3.527 4.222 -16.679 1.00 74.44 81 LYS A N 1
ATOM 608 C CA . LYS A 1 81 ? 4.342 5.281 -17.284 1.00 74.44 81 LYS A CA 1
ATOM 609 C C . LYS A 1 81 ? 5.657 5.486 -16.524 1.00 74.44 81 LYS A C 1
ATOM 611 O O . LYS A 1 81 ? 6.701 5.577 -17.148 1.00 74.44 81 LYS A O 1
ATOM 616 N N . MET A 1 82 ? 5.607 5.529 -15.194 1.00 68.81 82 MET A N 1
ATOM 617 C CA . MET A 1 82 ? 6.773 5.720 -14.321 1.00 68.81 82 MET A CA 1
ATOM 618 C C . MET A 1 82 ? 7.705 4.499 -14.253 1.00 68.81 82 MET A C 1
ATOM 620 O O . MET A 1 82 ? 8.877 4.634 -13.915 1.00 68.81 82 MET A O 1
ATOM 624 N N . ALA A 1 83 ? 7.214 3.301 -14.550 1.00 69.44 83 ALA A N 1
ATOM 625 C CA . ALA A 1 83 ? 8.028 2.093 -14.610 1.00 69.44 83 ALA A CA 1
ATOM 626 C C . ALA A 1 83 ? 8.867 2.016 -15.896 1.00 69.44 83 ALA A C 1
ATOM 628 O O . ALA A 1 83 ? 9.789 1.206 -15.959 1.00 69.44 83 ALA A O 1
ATOM 629 N N . ASP A 1 84 ? 8.563 2.845 -16.903 1.00 72.25 84 ASP A N 1
ATOM 630 C CA . ASP A 1 84 ? 9.365 2.987 -18.114 1.00 72.25 84 ASP A CA 1
ATOM 631 C C . ASP A 1 84 ? 10.556 3.934 -17.856 1.00 72.25 84 ASP A C 1
ATOM 633 O O . ASP A 1 84 ? 10.352 5.143 -17.687 1.00 72.25 84 ASP A O 1
ATOM 637 N N . PRO A 1 85 ? 11.808 3.432 -17.849 1.00 60.84 85 PRO A N 1
ATOM 638 C CA . PRO A 1 85 ? 13.001 4.253 -17.644 1.00 60.84 85 PRO A CA 1
ATOM 639 C C . PRO A 1 85 ? 13.179 5.345 -18.710 1.00 60.84 85 PRO A C 1
ATOM 641 O O . PRO A 1 85 ? 13.833 6.351 -18.444 1.00 60.84 85 PRO A O 1
ATOM 644 N N . GLY A 1 86 ? 12.593 5.175 -19.903 1.00 63.50 86 GLY A N 1
ATOM 645 C CA . GLY A 1 86 ? 12.635 6.164 -20.984 1.00 63.50 86 GLY A CA 1
ATOM 646 C C . GLY A 1 86 ? 11.727 7.376 -20.755 1.00 63.50 86 GLY A C 1
ATOM 647 O O . GLY A 1 86 ? 11.874 8.389 -21.435 1.00 63.50 86 GLY A O 1
ATOM 648 N N . SER A 1 87 ? 10.814 7.309 -19.782 1.00 58.69 87 SER A N 1
ATOM 649 C CA . SER A 1 87 ? 9.849 8.378 -19.499 1.00 58.69 87 SER A CA 1
ATOM 650 C C . SER A 1 87 ? 10.420 9.561 -18.701 1.00 58.69 87 SER A C 1
ATOM 652 O O . SER A 1 87 ? 9.758 10.594 -18.604 1.00 58.69 87 SER A O 1
ATOM 654 N N . TYR A 1 88 ? 11.637 9.428 -18.159 1.00 52.06 88 TYR A N 1
ATOM 655 C CA . TYR A 1 88 ? 12.308 10.439 -17.326 1.00 52.06 88 TYR A CA 1
ATOM 656 C C . TYR A 1 88 ? 13.406 11.222 -18.050 1.00 52.06 88 TYR A C 1
ATOM 658 O O . TYR A 1 88 ? 14.087 12.030 -17.422 1.00 52.06 88 TYR A O 1
ATOM 666 N N . ALA A 1 89 ? 13.617 10.977 -19.346 1.00 46.00 89 ALA A N 1
ATOM 667 C CA . ALA A 1 89 ? 14.604 11.710 -20.125 1.00 46.00 89 ALA A CA 1
ATOM 668 C C . ALA A 1 89 ? 14.087 13.127 -20.442 1.00 46.00 89 ALA A C 1
ATOM 670 O O . ALA A 1 89 ? 13.401 13.346 -21.443 1.00 46.00 89 ALA A O 1
ATOM 671 N N . HIS A 1 90 ? 14.420 14.075 -19.568 1.00 45.19 90 HIS A N 1
ATOM 672 C CA . HIS A 1 90 ? 14.442 15.509 -19.850 1.00 45.19 90 HIS A CA 1
ATOM 673 C C . HIS A 1 90 ? 15.863 16.032 -19.665 1.00 45.19 90 HIS A C 1
ATOM 675 O O . HIS A 1 90 ? 16.468 15.715 -18.616 1.00 45.19 90 HIS A O 1
#